Protein AF-A0A6H1R3S8-F1 (afdb_monomer)

Solvent-accessible surface area (backbone atoms only — not comparable to full-atom values): 4097 Å² total; per-residue (Å²): 133,81,71,77,84,73,52,68,69,41,72,42,91,80,44,63,80,97,79,51,51,41,27,37,26,66,71,57,98,60,29,35,31,39,31,44,51,87,48,52,91,79,31,67,74,49,75,41,44,49,69,60,50,51,51,50,55,48,38,56,76,71,51,73,77,68,124

Sequence (67 aa):
MTENNRLQWRKSSYSGGAQTCVEVARFDVDHGALRDSKLGDASPILVVGVGTFTNFVTAVKTGRFDG

pLDDT: mean 85.55, std 13.73, range [40.19, 97.5]

Nearest PDB structures (foldseek):
  8p26-assembly2_D  TM=4.816E-01  e=6.430E+00  Arabidopsis thaliana

Mean predicted aligned error: 5.98 Å

Radius of gyration: 13.21 Å; Cα contacts (8 Å, |Δi|>4): 80; chains: 1; bounding box: 29×30×38 Å

Foldseek 3Di:
DPPPPPWPWDWDPPPDDDPDTKIKTDPDDFWIWIWRVVCPPNTDIDIDGPVVVVVVVVCVVVCVPVD

Secondary structure (DSSP, 8-state):
---TTSS--EE-TT--SSS--EEEEE-SSSEEEEEETTSGGGS--EEEEHHHHHHHHHHHHTTTT--

Structure (mmCIF, N/CA/C/O backbone):
data_AF-A0A6H1R3S8-F1
#
_entry.id   AF-A0A6H1R3S8-F1
#
loop_
_atom_site.group_PDB
_atom_site.id
_atom_site.type_symbol
_atom_site.label_atom_id
_atom_site.label_alt_id
_atom_site.label_comp_id
_atom_site.label_asym_id
_atom_site.label_entity_id
_atom_site.label_seq_id
_atom_site.pdbx_PDB_ins_code
_atom_site.Cartn_x
_atom_site.Cartn_y
_atom_site.Cartn_z
_atom_site.occupancy
_atom_site.B_iso_or_equiv
_atom_site.auth_seq_id
_atom_site.auth_comp_id
_atom_site.auth_asym_id
_atom_site.auth_atom_id
_atom_site.pdbx_PDB_model_num
ATOM 1 N N . MET A 1 1 ? 18.827 -5.763 -9.091 1.00 40.19 1 MET A N 1
ATOM 2 C CA . MET A 1 1 ? 18.550 -4.316 -8.999 1.00 40.19 1 MET A CA 1
ATOM 3 C C . MET A 1 1 ? 17.145 -4.105 -9.518 1.00 40.19 1 MET A C 1
ATOM 5 O O . MET A 1 1 ? 16.918 -4.201 -10.714 1.00 40.19 1 MET A O 1
ATOM 9 N N . THR A 1 2 ? 16.198 -4.017 -8.591 1.00 45.12 2 THR A N 1
ATOM 10 C CA . THR A 1 2 ? 14.754 -3.952 -8.828 1.00 45.12 2 THR A CA 1
ATOM 11 C C . THR A 1 2 ? 14.433 -2.693 -9.625 1.00 45.12 2 THR A C 1
ATOM 13 O O . THR A 1 2 ? 14.767 -1.586 -9.212 1.00 45.12 2 THR A O 1
ATOM 16 N N . GLU A 1 3 ? 13.851 -2.875 -10.804 1.00 50.53 3 GLU A N 1
ATOM 17 C CA . GLU A 1 3 ? 13.550 -1.819 -11.765 1.00 50.53 3 GLU A CA 1
ATOM 18 C C . GLU A 1 3 ? 12.396 -0.957 -11.227 1.00 50.53 3 GLU A C 1
ATOM 20 O O . GLU A 1 3 ? 11.222 -1.168 -11.523 1.00 50.53 3 GLU A O 1
ATOM 25 N N . ASN A 1 4 ? 12.749 0.012 -10.382 1.00 53.28 4 ASN A N 1
ATOM 26 C CA . ASN A 1 4 ? 11.834 0.919 -9.689 1.00 53.28 4 ASN A CA 1
ATOM 27 C C . ASN A 1 4 ? 10.994 1.800 -10.647 1.00 53.28 4 ASN A C 1
ATOM 29 O O . ASN A 1 4 ? 10.028 2.440 -10.244 1.00 53.28 4 ASN A O 1
ATOM 33 N N . ASN A 1 5 ? 11.345 1.793 -11.937 1.00 56.94 5 ASN A N 1
ATOM 34 C CA . ASN A 1 5 ? 10.724 2.583 -12.998 1.00 56.94 5 ASN A CA 1
ATOM 35 C C . ASN A 1 5 ? 9.534 1.887 -13.699 1.00 56.94 5 ASN A C 1
ATOM 37 O O . ASN A 1 5 ? 8.902 2.484 -14.563 1.00 56.94 5 ASN A O 1
ATOM 41 N N . ARG A 1 6 ? 9.221 0.620 -13.374 1.00 68.31 6 ARG A N 1
ATOM 42 C CA . ARG A 1 6 ? 8.073 -0.103 -13.975 1.00 68.31 6 ARG A CA 1
ATOM 43 C C . ARG A 1 6 ? 6.802 -0.085 -13.131 1.00 68.31 6 ARG A C 1
ATOM 45 O O . ARG A 1 6 ? 5.734 -0.437 -13.630 1.00 68.31 6 ARG A O 1
ATOM 52 N N . LEU A 1 7 ? 6.901 0.296 -11.860 1.00 85.50 7 LEU A N 1
ATOM 53 C CA . LEU A 1 7 ? 5.746 0.358 -10.975 1.00 85.50 7 LEU A CA 1
ATOM 54 C C . LEU A 1 7 ? 4.932 1.614 -11.286 1.00 85.50 7 LEU A C 1
ATOM 56 O O . LEU A 1 7 ? 5.427 2.735 -11.201 1.00 85.50 7 LEU A O 1
ATOM 60 N N . GLN A 1 8 ? 3.664 1.420 -11.645 1.00 90.50 8 GLN A N 1
ATOM 61 C CA . GLN A 1 8 ? 2.731 2.522 -11.860 1.00 90.50 8 GLN A CA 1
ATOM 62 C C . GLN A 1 8 ? 2.250 3.051 -10.507 1.00 90.50 8 GLN A C 1
ATOM 64 O O . GLN A 1 8 ? 1.250 2.588 -9.953 1.00 90.50 8 GLN A O 1
ATOM 69 N N . TRP A 1 9 ? 3.010 3.998 -9.962 1.00 90.94 9 TRP A N 1
ATOM 70 C CA . TRP A 1 9 ? 2.682 4.675 -8.716 1.00 90.94 9 TRP A CA 1
A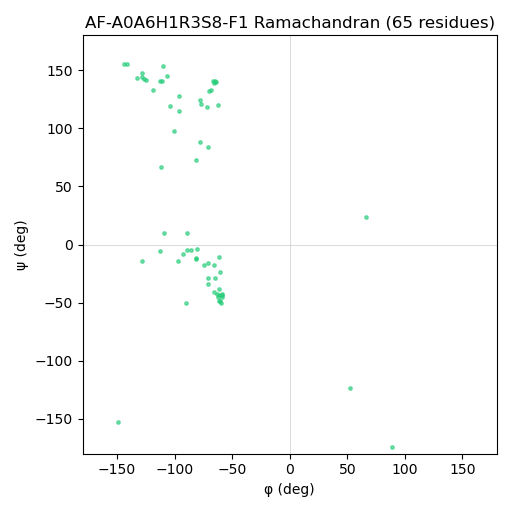TOM 71 C C . TRP A 1 9 ? 1.457 5.564 -8.884 1.00 90.94 9 TRP A C 1
ATOM 73 O O . TRP A 1 9 ? 1.356 6.364 -9.813 1.00 90.94 9 TRP A O 1
ATOM 83 N N . ARG A 1 10 ? 0.531 5.451 -7.935 1.00 91.12 10 ARG A N 1
ATOM 84 C CA . ARG A 1 10 ? -0.575 6.390 -7.772 1.00 91.12 10 ARG A CA 1
ATOM 85 C C . ARG A 1 10 ? -0.635 6.870 -6.336 1.00 91.12 10 ARG A C 1
ATOM 87 O O . ARG A 1 10 ? -0.424 6.101 -5.395 1.00 91.12 10 ARG A O 1
ATOM 94 N N . LYS A 1 11 ? -0.992 8.136 -6.160 1.00 88.56 11 LYS A N 1
ATOM 95 C CA . LYS A 1 11 ? -1.238 8.696 -4.835 1.00 88.56 11 LYS A CA 1
ATOM 96 C C . LYS A 1 11 ? -2.472 8.046 -4.208 1.00 88.56 11 LYS A C 1
ATOM 98 O O . LYS A 1 11 ? -3.461 7.775 -4.895 1.00 88.56 11 LYS A O 1
ATOM 103 N N . SER A 1 12 ? -2.418 7.777 -2.908 1.00 83.06 12 SER A N 1
ATOM 104 C CA . SER A 1 12 ? -3.595 7.332 -2.163 1.00 83.06 12 SER A CA 1
ATOM 105 C C . SER A 1 12 ? -4.659 8.433 -2.138 1.00 83.06 12 SER A C 1
ATOM 107 O O . SER A 1 12 ? -4.341 9.602 -1.932 1.00 83.06 12 SER A O 1
ATOM 109 N N . SER A 1 13 ? -5.936 8.070 -2.274 1.00 80.94 13 SER A N 1
ATOM 110 C CA . SER A 1 13 ? -7.059 9.010 -2.118 1.00 80.94 13 SER A CA 1
ATOM 111 C C . SER A 1 13 ? -7.195 9.543 -0.688 1.00 80.94 13 SER A C 1
ATOM 113 O O . SER A 1 13 ? -7.839 10.562 -0.471 1.00 80.94 13 SER A O 1
ATOM 115 N N . TYR A 1 14 ? -6.578 8.865 0.283 1.00 76.12 14 TYR A N 1
ATOM 116 C CA . TYR A 1 14 ? -6.517 9.293 1.682 1.00 76.12 14 TYR A CA 1
ATOM 117 C C . TYR A 1 14 ? -5.358 10.261 1.960 1.00 76.12 14 TYR A C 1
ATOM 119 O O . TYR A 1 14 ? -5.243 10.784 3.067 1.00 76.12 14 TYR A O 1
ATOM 127 N N . SER A 1 15 ? -4.504 10.526 0.965 1.00 75.00 15 SER A N 1
ATOM 128 C CA . SER A 1 15 ? -3.449 11.534 1.054 1.00 75.00 15 SER A CA 1
ATOM 129 C C . SER A 1 15 ? -4.002 12.932 0.787 1.00 75.00 15 SER A C 1
ATOM 131 O O . SER A 1 15 ? -3.767 13.516 -0.270 1.00 75.00 15 SER A O 1
ATOM 133 N N . GLY A 1 16 ? -4.755 13.448 1.761 1.00 64.81 16 GLY A N 1
ATOM 134 C CA . GLY A 1 16 ? -5.256 14.822 1.810 1.00 64.81 16 GLY A CA 1
ATOM 135 C C . GLY A 1 16 ? -4.585 15.635 2.922 1.00 64.81 16 GLY A C 1
ATOM 136 O O . GLY A 1 16 ? -4.356 15.130 4.018 1.00 64.81 16 GLY A O 1
ATOM 137 N N . GLY A 1 17 ? -4.275 16.905 2.644 1.00 67.00 17 GLY A N 1
ATOM 138 C CA . GLY A 1 17 ? -3.548 17.794 3.559 1.00 67.00 17 GLY A CA 1
ATOM 139 C C . GLY A 1 17 ? -2.021 17.718 3.409 1.00 67.00 17 GLY A C 1
ATOM 140 O O . GLY A 1 17 ? -1.498 17.079 2.500 1.00 67.00 17 GLY A O 1
ATOM 141 N N . ALA A 1 18 ? -1.284 18.407 4.284 1.00 63.25 18 ALA A N 1
ATOM 142 C CA . ALA A 1 18 ? 0.158 18.619 4.110 1.00 63.25 18 ALA A CA 1
ATOM 143 C C . ALA A 1 18 ? 1.060 17.442 4.545 1.00 63.25 18 ALA A C 1
ATOM 145 O O . ALA A 1 18 ? 2.258 17.483 4.275 1.00 63.25 18 ALA A O 1
ATOM 146 N N . GLN A 1 19 ? 0.545 16.419 5.247 1.00 63.78 19 GLN A N 1
ATOM 147 C CA . GLN A 1 19 ? 1.419 15.524 6.027 1.00 63.78 19 GLN A CA 1
ATOM 148 C C . GLN A 1 19 ? 1.268 14.009 5.809 1.00 63.78 19 GLN A C 1
ATOM 150 O O . GLN A 1 19 ? 2.194 13.287 6.175 1.00 63.78 19 GLN A O 1
ATOM 155 N N . THR A 1 20 ? 0.207 13.508 5.173 1.00 64.94 20 THR A N 1
ATOM 156 C CA . THR A 1 20 ? -0.082 12.061 5.053 1.00 64.94 20 THR A CA 1
ATOM 157 C C . THR A 1 20 ? 0.059 11.558 3.612 1.00 64.94 20 THR A C 1
ATOM 159 O O . THR A 1 20 ? -0.902 11.184 2.944 1.00 64.94 20 THR A O 1
ATOM 162 N N . CYS A 1 21 ? 1.283 11.566 3.096 1.00 85.19 21 CYS A N 1
ATOM 163 C CA . CYS A 1 21 ? 1.584 11.359 1.681 1.00 85.19 21 CYS A CA 1
ATOM 164 C C . CYS A 1 21 ? 2.060 9.924 1.388 1.00 85.19 21 CYS A C 1
ATOM 166 O O . CYS A 1 21 ? 3.233 9.614 1.558 1.00 85.19 21 CYS A O 1
ATOM 168 N N . VAL A 1 22 ? 1.160 9.052 0.924 1.00 89.31 22 VAL A N 1
ATOM 169 C CA . VAL A 1 22 ? 1.475 7.658 0.567 1.00 89.31 22 VAL A CA 1
ATOM 170 C C . VAL A 1 22 ? 1.187 7.428 -0.913 1.00 89.31 22 VAL A C 1
ATOM 172 O O . VAL A 1 22 ? 0.112 7.774 -1.413 1.00 89.31 22 VAL A O 1
ATOM 175 N N . GLU A 1 23 ? 2.133 6.800 -1.602 1.00 92.31 23 GLU A N 1
ATOM 176 C CA . GLU A 1 23 ? 1.942 6.248 -2.941 1.00 92.31 23 GLU A CA 1
ATOM 177 C C . GLU A 1 23 ? 1.857 4.731 -2.888 1.00 92.31 23 GLU A C 1
ATOM 179 O O .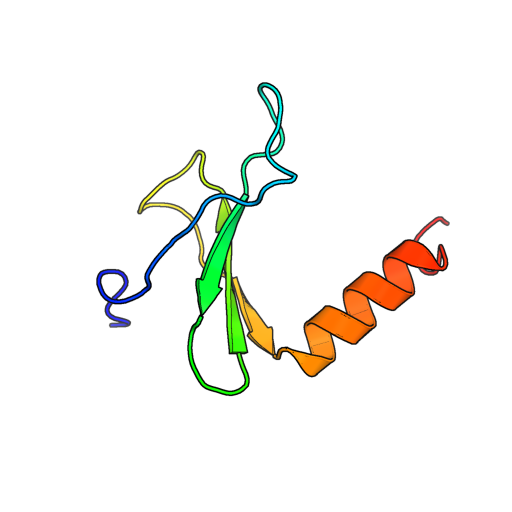 GLU A 1 23 ? 2.519 4.075 -2.081 1.00 92.31 23 GLU A O 1
ATOM 184 N N . VAL A 1 24 ? 1.024 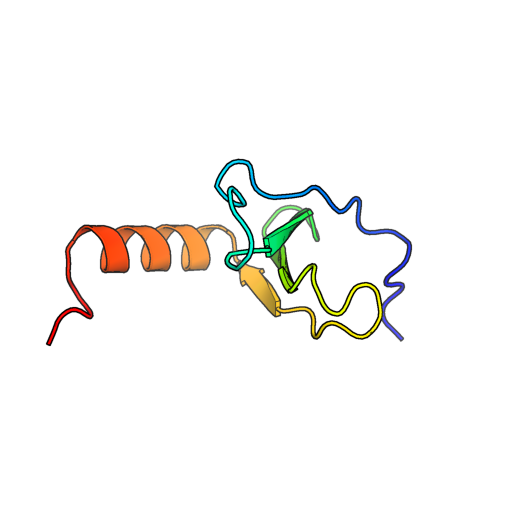4.183 -3.766 1.00 92.12 24 VAL A N 1
ATOM 185 C CA . VAL A 1 24 ? 0.811 2.747 -3.899 1.00 92.12 24 VAL A CA 1
ATOM 186 C C . VAL A 1 24 ? 0.969 2.320 -5.349 1.00 92.12 24 VAL A C 1
ATOM 188 O O . VAL A 1 24 ? 0.613 3.065 -6.264 1.00 92.12 24 VAL A O 1
ATOM 191 N N . ALA A 1 25 ? 1.464 1.108 -5.557 1.00 93.00 25 ALA A N 1
ATOM 192 C CA . ALA A 1 25 ? 1.541 0.475 -6.866 1.00 93.00 25 ALA A CA 1
ATOM 193 C C . ALA A 1 25 ? 1.220 -1.018 -6.754 1.00 93.00 25 ALA A C 1
ATOM 195 O O . ALA A 1 25 ? 1.391 -1.634 -5.700 1.00 93.00 25 ALA A O 1
ATOM 196 N N 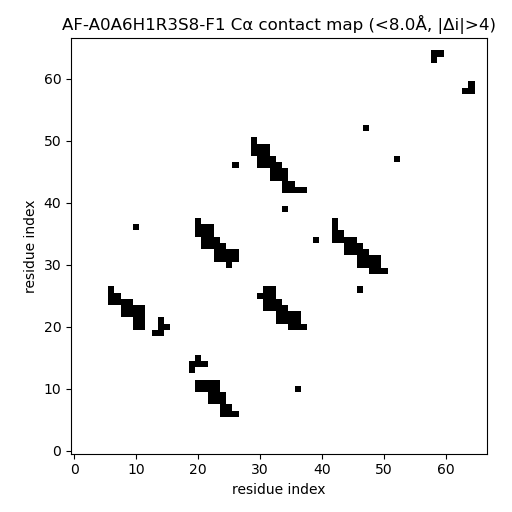. ARG A 1 26 ? 0.766 -1.614 -7.857 1.00 92.25 26 ARG A N 1
ATOM 197 C CA . ARG A 1 26 ? 0.684 -3.072 -7.979 1.00 92.25 26 ARG A CA 1
ATOM 198 C C . ARG A 1 26 ? 2.083 -3.608 -8.274 1.00 92.25 26 ARG A C 1
ATOM 200 O O . ARG A 1 26 ? 2.688 -3.159 -9.243 1.00 92.25 26 ARG A O 1
ATOM 207 N N . PHE A 1 27 ? 2.577 -4.530 -7.449 1.00 91.81 27 PHE A N 1
ATOM 208 C CA . PHE A 1 27 ? 3.896 -5.136 -7.640 1.00 91.81 27 PHE A CA 1
ATOM 209 C C . PHE A 1 27 ? 3.794 -6.399 -8.502 1.00 91.81 27 PHE A C 1
ATOM 211 O O . PHE A 1 27 ? 4.462 -6.503 -9.525 1.00 91.81 27 PHE A O 1
ATOM 218 N N . ASP A 1 28 ? 2.881 -7.303 -8.144 1.00 92.25 28 ASP A N 1
ATOM 219 C CA . ASP A 1 28 ? 2.521 -8.480 -8.938 1.00 92.25 28 ASP A CA 1
ATOM 220 C C . ASP A 1 28 ? 1.040 -8.869 -8.711 1.00 92.25 28 ASP A C 1
ATOM 222 O O . ASP A 1 28 ? 0.188 -8.002 -8.477 1.00 92.25 28 ASP A O 1
ATOM 226 N N . VAL A 1 29 ? 0.682 -10.147 -8.880 1.00 90.69 29 VAL A N 1
ATOM 227 C CA . VAL A 1 29 ? -0.688 -10.632 -8.662 1.00 90.69 29 VAL A CA 1
ATOM 228 C C . VAL A 1 29 ? -1.083 -10.659 -7.184 1.00 90.69 29 VAL A C 1
ATOM 230 O O . VAL A 1 29 ? -2.227 -10.326 -6.878 1.00 90.69 29 VAL A O 1
ATOM 233 N N . ASP A 1 30 ? -0.136 -10.946 -6.294 1.00 95.44 30 ASP A N 1
ATOM 234 C CA . ASP A 1 30 ? -0.371 -11.196 -4.873 1.00 95.44 30 ASP A CA 1
ATOM 235 C C . ASP A 1 30 ? 0.227 -10.113 -3.967 1.00 95.44 30 ASP A C 1
ATOM 237 O O . ASP A 1 30 ? -0.025 -10.123 -2.761 1.00 95.44 30 ASP A O 1
ATOM 241 N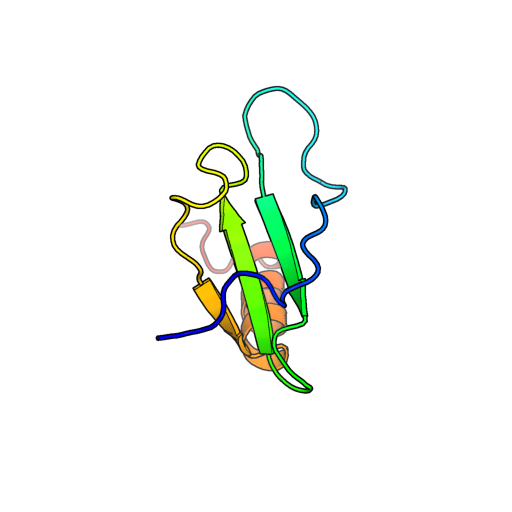 N . HIS A 1 31 ? 0.974 -9.151 -4.522 1.00 95.81 31 HIS A N 1
ATOM 242 C CA . HIS A 1 31 ? 1.674 -8.115 -3.766 1.00 95.81 31 HIS A CA 1
ATOM 243 C C . HIS A 1 31 ? 1.370 -6.684 -4.229 1.00 95.81 31 HIS A C 1
ATOM 245 O O . HIS A 1 31 ? 1.288 -6.364 -5.421 1.00 95.81 31 HIS A O 1
ATOM 251 N N . GLY A 1 32 ? 1.279 -5.786 -3.247 1.00 94.25 32 GLY A N 1
ATOM 252 C CA . GLY A 1 32 ? 1.267 -4.337 -3.425 1.00 94.25 32 GLY A CA 1
ATOM 253 C C . GLY A 1 32 ? 2.555 -3.705 -2.905 1.00 94.25 32 GLY A C 1
ATOM 254 O O . GLY A 1 32 ? 3.198 -4.236 -2.003 1.00 94.25 32 GLY A O 1
ATOM 255 N N . ALA A 1 33 ? 2.919 -2.556 -3.464 1.00 94.25 33 ALA A N 1
ATOM 256 C CA . ALA A 1 33 ? 4.046 -1.748 -3.019 1.00 94.25 33 ALA A CA 1
ATOM 257 C C . ALA A 1 33 ? 3.550 -0.424 -2.426 1.00 94.25 33 ALA A C 1
ATOM 259 O O . ALA A 1 33 ? 2.613 0.178 -2.957 1.00 94.25 33 ALA A O 1
ATOM 260 N N . LEU A 1 34 ? 4.184 0.027 -1.343 1.00 92.81 34 LEU A N 1
ATOM 261 C CA . LEU A 1 34 ? 3.926 1.306 -0.684 1.00 92.81 34 LEU A CA 1
ATOM 262 C C . LEU A 1 34 ? 5.225 2.103 -0.575 1.00 92.81 34 LEU A C 1
ATOM 264 O O . LEU A 1 34 ? 6.275 1.530 -0.276 1.00 92.81 34 LEU A O 1
ATOM 268 N N . ARG A 1 35 ? 5.143 3.421 -0.768 1.00 92.81 35 ARG A N 1
ATOM 269 C CA . ARG A 1 35 ? 6.251 4.346 -0.498 1.00 92.81 35 ARG A CA 1
ATOM 270 C C . ARG A 1 35 ? 5.753 5.683 0.054 1.00 92.81 35 ARG A C 1
ATOM 272 O O . ARG A 1 35 ? 4.611 6.079 -0.195 1.00 92.81 35 ARG A O 1
ATOM 279 N N . ASP A 1 36 ? 6.614 6.383 0.788 1.00 89.75 36 ASP A N 1
ATOM 280 C CA . ASP A 1 36 ? 6.386 7.779 1.181 1.00 89.75 36 ASP A CA 1
ATOM 281 C C . ASP A 1 36 ? 6.550 8.678 -0.047 1.00 89.75 36 ASP A C 1
ATOM 283 O O . ASP A 1 36 ? 7.631 8.744 -0.640 1.00 89.75 36 ASP A O 1
ATOM 287 N N . SER A 1 37 ? 5.485 9.383 -0.424 1.00 86.50 37 SER A N 1
ATOM 288 C CA . SER A 1 37 ? 5.513 10.241 -1.607 1.00 86.50 37 SER A CA 1
ATOM 289 C C . SER A 1 37 ? 6.378 11.493 -1.418 1.00 86.50 37 SER A C 1
ATOM 291 O O . SER A 1 37 ? 6.697 12.152 -2.402 1.00 86.50 37 SER A O 1
ATOM 293 N N . LYS A 1 38 ? 6.747 11.861 -0.184 1.00 85.44 38 LYS A N 1
ATOM 294 C CA . LYS A 1 38 ? 7.609 13.022 0.103 1.00 85.44 38 LYS A CA 1
ATOM 295 C C . LYS A 1 38 ? 9.055 12.786 -0.323 1.00 85.44 38 LYS A C 1
ATOM 297 O O . LYS A 1 38 ? 9.750 13.739 -0.655 1.00 85.44 38 LYS A O 1
ATOM 302 N N . LEU A 1 39 ? 9.497 11.528 -0.314 1.00 87.38 39 LEU A N 1
ATOM 303 C CA . LEU A 1 39 ? 10.859 11.142 -0.686 1.00 87.38 39 LEU A CA 1
ATOM 304 C C . LEU A 1 39 ? 10.984 10.762 -2.170 1.00 87.38 39 LEU A C 1
ATOM 306 O O . LEU A 1 39 ? 12.099 10.578 -2.654 1.00 87.38 39 LEU A O 1
ATOM 310 N N . GLY A 1 40 ?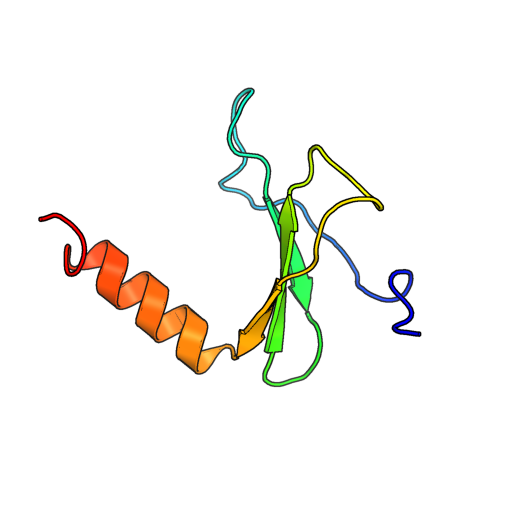 9.864 10.652 -2.896 1.00 85.50 40 GLY A N 1
ATOM 311 C CA . GLY A 1 40 ? 9.848 10.309 -4.318 1.00 85.50 40 GLY A CA 1
ATOM 312 C C . GLY A 1 40 ? 10.653 9.040 -4.606 1.00 85.50 40 GLY A C 1
ATOM 313 O O . GLY A 1 40 ? 10.414 7.989 -4.012 1.00 85.50 40 GLY A O 1
ATOM 314 N N . ASP A 1 41 ? 11.642 9.139 -5.488 1.00 86.69 41 ASP A N 1
ATOM 315 C CA . ASP A 1 41 ? 12.477 7.997 -5.883 1.00 86.69 41 ASP A CA 1
ATOM 316 C C . ASP A 1 41 ? 13.497 7.572 -4.821 1.00 86.69 41 ASP A C 1
ATOM 318 O O . ASP A 1 41 ? 13.971 6.438 -4.851 1.00 86.69 41 ASP A O 1
ATOM 322 N N . ALA A 1 42 ? 13.792 8.440 -3.848 1.00 88.00 42 ALA A N 1
ATOM 323 C CA . ALA A 1 42 ? 14.608 8.094 -2.685 1.00 88.00 42 ALA A CA 1
ATOM 324 C C . ALA A 1 42 ? 13.803 7.358 -1.599 1.00 88.00 42 ALA A C 1
ATOM 326 O O . ALA A 1 42 ? 14.359 6.954 -0.577 1.00 88.00 42 ALA A O 1
ATOM 327 N N . SER A 1 43 ? 12.491 7.205 -1.792 1.00 89.75 43 SER A N 1
ATOM 328 C CA . SER A 1 43 ? 11.614 6.577 -0.815 1.00 89.75 43 SER A CA 1
ATOM 329 C C . SER A 1 43 ? 11.877 5.073 -0.707 1.00 89.75 43 SER A C 1
ATOM 331 O O . SER A 1 43 ? 11.930 4.389 -1.736 1.00 89.75 43 SER A O 1
ATOM 333 N N . PRO A 1 44 ? 12.009 4.519 0.512 1.00 90.94 44 PRO A N 1
ATOM 334 C CA . PRO A 1 44 ? 12.053 3.077 0.685 1.00 90.94 44 PRO A CA 1
ATOM 335 C C . PRO A 1 44 ? 10.722 2.462 0.247 1.00 90.94 44 PRO A C 1
ATOM 337 O O . PRO A 1 44 ? 9.645 2.990 0.531 1.00 90.94 44 PRO A O 1
ATOM 340 N N . ILE A 1 45 ? 10.804 1.321 -0.436 1.00 93.1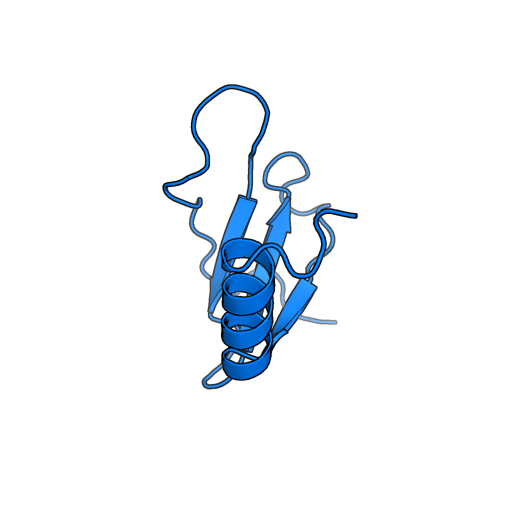9 45 ILE A N 1
ATOM 341 C CA . ILE A 1 45 ? 9.630 0.619 -0.954 1.00 93.19 45 ILE A CA 1
ATOM 342 C C . ILE A 1 45 ? 9.345 -0.586 -0.085 1.00 93.19 45 ILE A C 1
ATOM 344 O O . ILE A 1 45 ? 10.155 -1.508 0.009 1.00 93.19 45 ILE A O 1
ATOM 348 N N . LEU A 1 46 ? 8.159 -0.584 0.511 1.00 94.12 46 LEU A N 1
ATOM 349 C CA . LEU A 1 46 ? 7.642 -1.722 1.245 1.00 94.12 46 LEU A CA 1
ATOM 350 C C . LEU A 1 46 ? 6.734 -2.539 0.324 1.00 94.12 46 LEU A C 1
ATOM 352 O O . LEU A 1 46 ? 5.682 -2.059 -0.094 1.00 94.12 46 LEU A O 1
ATOM 356 N N . VAL A 1 47 ? 7.133 -3.774 0.024 1.00 95.56 47 VAL A N 1
ATOM 357 C CA . VAL A 1 47 ? 6.304 -4.739 -0.713 1.00 95.56 47 VAL A CA 1
ATOM 358 C C . VAL A 1 47 ? 5.603 -5.647 0.290 1.00 95.56 47 VAL A C 1
ATOM 360 O O . VAL A 1 47 ? 6.246 -6.230 1.161 1.00 95.56 47 VAL A O 1
ATOM 363 N N . VAL A 1 48 ? 4.283 -5.761 0.178 1.00 95.88 48 VAL A N 1
ATOM 364 C CA . VAL A 1 48 ? 3.444 -6.544 1.092 1.00 95.88 48 VAL A CA 1
ATOM 365 C C . VAL A 1 48 ? 2.476 -7.420 0.315 1.00 95.88 48 VAL A C 1
ATOM 367 O O . VAL A 1 48 ? 1.931 -7.005 -0.706 1.00 95.88 48 VAL A O 1
ATOM 370 N N . GLY A 1 49 ? 2.225 -8.625 0.824 1.00 96.69 49 GLY A N 1
ATOM 371 C CA . GLY A 1 49 ? 1.178 -9.490 0.289 1.00 96.69 49 GLY A CA 1
ATOM 372 C C . GLY A 1 49 ? -0.205 -8.882 0.524 1.00 96.69 49 GLY A C 1
ATOM 373 O O . GLY A 1 49 ? -0.481 -8.363 1.608 1.00 96.69 49 GLY A O 1
ATOM 374 N N . VAL A 1 50 ? -1.093 -8.970 -0.465 1.00 92.31 50 VAL A N 1
ATOM 375 C CA . VAL A 1 50 ? -2.453 -8.411 -0.415 1.00 92.31 50 VAL A CA 1
ATOM 376 C C . VAL A 1 50 ? -3.244 -8.994 0.759 1.00 92.31 50 VAL A C 1
ATOM 378 O O . VAL A 1 50 ? -3.883 -8.246 1.496 1.00 92.31 50 VAL A O 1
ATOM 381 N N . GLY A 1 51 ? -3.157 -10.308 0.996 1.00 95.06 51 GLY A N 1
ATOM 382 C CA . GLY A 1 51 ? -3.816 -10.956 2.138 1.00 95.06 51 GLY A CA 1
ATOM 383 C C . GLY A 1 51 ? -3.295 -10.450 3.488 1.00 95.06 51 GLY A C 1
ATOM 384 O O . GLY A 1 51 ? -4.078 -10.089 4.367 1.00 95.06 51 GLY A O 1
ATOM 385 N N . THR A 1 52 ? -1.972 -10.337 3.632 1.00 95.62 52 THR A N 1
ATOM 386 C CA . THR A 1 52 ? -1.333 -9.791 4.840 1.00 95.62 52 THR A CA 1
ATOM 387 C C . THR A 1 52 ? -1.745 -8.342 5.083 1.00 95.62 52 THR A C 1
ATOM 389 O O . THR A 1 52 ? -2.076 -7.979 6.210 1.00 95.62 52 THR A O 1
ATOM 392 N N . PHE A 1 53 ? -1.782 -7.520 4.033 1.00 92.75 53 PHE A N 1
ATOM 393 C CA . PHE A 1 53 ? -2.189 -6.123 4.138 1.00 92.75 53 PHE A CA 1
ATOM 394 C C . PHE A 1 53 ? -3.669 -5.980 4.520 1.00 92.75 53 PHE A C 1
ATOM 396 O O . PHE A 1 53 ? -3.999 -5.182 5.395 1.00 92.75 53 PHE A O 1
ATOM 403 N N . THR A 1 54 ? -4.556 -6.802 3.955 1.00 94.19 54 THR A N 1
ATOM 404 C CA . THR A 1 54 ? -5.972 -6.863 4.357 1.00 94.19 54 THR A CA 1
ATOM 405 C C . THR A 1 54 ? -6.129 -7.217 5.836 1.00 94.19 54 THR A C 1
ATOM 407 O O . THR A 1 54 ? -6.884 -6.554 6.554 1.00 94.19 54 THR A O 1
ATOM 410 N N . ASN A 1 55 ? -5.391 -8.219 6.320 1.00 96.69 55 ASN A N 1
ATOM 411 C CA . ASN A 1 55 ? -5.416 -8.611 7.730 1.00 96.69 55 ASN A CA 1
ATOM 412 C C . ASN A 1 55 ? -4.899 -7.490 8.637 1.00 96.69 55 ASN A C 1
ATOM 414 O O . ASN A 1 55 ? -5.509 -7.200 9.664 1.00 96.69 55 ASN A O 1
ATOM 418 N N . PHE A 1 56 ? -3.817 -6.821 8.235 1.00 93.94 56 PHE A N 1
ATOM 419 C CA . PHE A 1 56 ? -3.280 -5.668 8.950 1.00 93.94 56 PHE A CA 1
ATOM 420 C C . PHE A 1 56 ? -4.307 -4.531 9.054 1.00 93.94 56 PHE A C 1
ATOM 422 O O . PHE A 1 56 ? -4.590 -4.062 10.153 1.00 93.94 56 PHE A O 1
ATOM 429 N N . VAL A 1 57 ? -4.924 -4.127 7.938 1.00 92.94 57 VAL A N 1
ATOM 430 C CA . VAL A 1 57 ? -5.948 -3.069 7.931 1.00 92.94 57 VAL A CA 1
ATOM 431 C C . VAL A 1 57 ? -7.154 -3.458 8.786 1.00 92.94 57 VAL A C 1
ATOM 433 O O . VAL A 1 57 ? -7.704 -2.614 9.491 1.00 92.94 57 VAL A O 1
ATOM 436 N N . THR A 1 58 ? -7.559 -4.729 8.753 1.00 96.94 58 THR A N 1
ATOM 437 C CA . THR A 1 58 ? -8.640 -5.242 9.606 1.00 96.94 58 THR A CA 1
ATOM 438 C C . THR A 1 58 ? -8.274 -5.106 11.081 1.00 96.94 58 THR A C 1
ATOM 440 O O . THR A 1 58 ? -9.047 -4.531 11.838 1.00 96.94 58 THR A O 1
ATOM 443 N N . ALA A 1 59 ? -7.072 -5.540 11.470 1.00 96.94 59 ALA A N 1
ATOM 444 C CA . ALA A 1 59 ? -6.574 -5.424 12.837 1.00 96.94 59 ALA A CA 1
ATOM 445 C C . ALA A 1 59 ? -6.524 -3.968 13.334 1.00 96.94 59 ALA A C 1
ATOM 447 O O . ALA A 1 59 ? -6.942 -3.700 14.459 1.00 96.94 59 ALA A O 1
ATOM 448 N N . VAL A 1 60 ? -6.072 -3.029 12.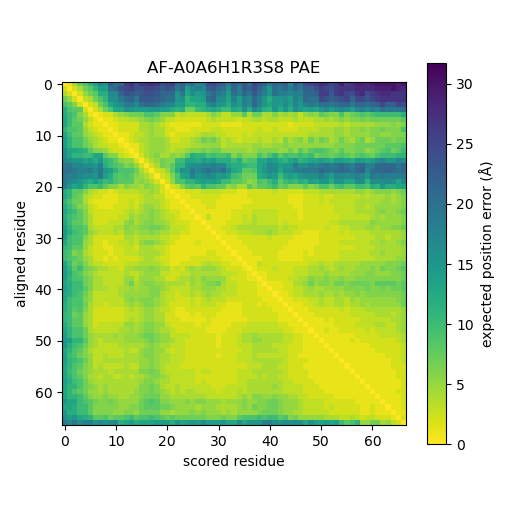494 1.00 95.25 60 VAL A N 1
ATOM 449 C CA . VAL A 1 60 ? -6.096 -1.588 12.805 1.00 95.25 60 VAL A CA 1
ATOM 450 C C . VAL A 1 60 ? -7.530 -1.109 13.040 1.00 95.25 60 VAL A C 1
ATOM 452 O O . VAL A 1 60 ? -7.809 -0.471 14.046 1.00 95.25 60 VAL A O 1
ATOM 455 N N . LYS A 1 61 ? -8.469 -1.450 12.149 1.00 94.56 61 LYS A N 1
ATOM 456 C CA . LYS A 1 61 ? -9.875 -1.023 12.268 1.00 94.56 61 LYS A CA 1
ATOM 457 C C . LYS A 1 61 ? -10.587 -1.589 13.495 1.00 94.56 61 LYS A C 1
ATOM 459 O O . LYS A 1 61 ? -11.521 -0.965 13.983 1.00 94.56 61 LYS A O 1
ATOM 464 N N . THR A 1 62 ? -10.183 -2.766 13.964 1.00 97.50 62 THR A N 1
ATOM 465 C CA . THR A 1 62 ? -10.745 -3.398 15.165 1.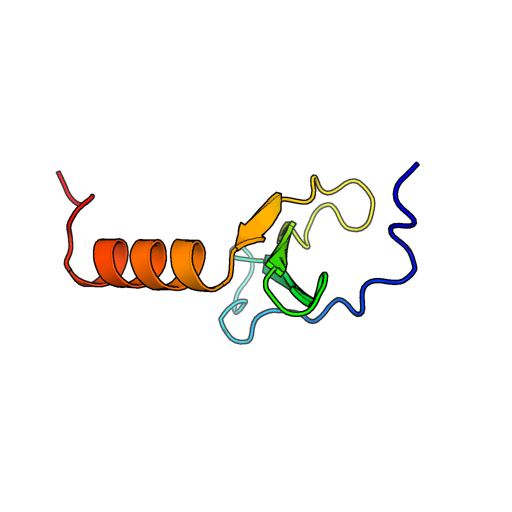00 97.50 62 THR A CA 1
ATOM 466 C C . THR A 1 62 ? -10.023 -2.985 16.449 1.00 97.50 62 THR A C 1
ATOM 468 O O . THR A 1 62 ? -10.230 -3.623 17.475 1.00 97.50 62 THR A O 1
ATOM 471 N N . GLY A 1 63 ? -9.131 -1.991 16.394 1.00 95.75 63 GLY A N 1
ATOM 472 C CA . GLY A 1 63 ? -8.400 -1.485 17.556 1.00 95.75 63 GLY A CA 1
ATOM 473 C C . GLY A 1 63 ? -7.416 -2.480 18.169 1.00 95.75 63 GLY A C 1
ATOM 474 O O . GLY A 1 63 ? -7.064 -2.381 19.341 1.00 95.75 63 GLY A O 1
ATOM 475 N N . ARG A 1 64 ? -6.938 -3.470 17.396 1.00 96.25 64 ARG A N 1
ATOM 476 C CA . ARG A 1 64 ? -6.007 -4.496 17.906 1.00 96.25 64 ARG A CA 1
ATOM 477 C C . ARG A 1 64 ? -4.694 -3.896 18.425 1.00 96.25 64 ARG A C 1
ATOM 479 O O . ARG A 1 64 ? -4.006 -4.544 19.209 1.00 96.25 64 ARG A O 1
ATOM 486 N N . PHE A 1 65 ? -4.333 -2.708 17.951 1.00 93.31 65 PHE A N 1
ATOM 487 C CA . PHE A 1 65 ? -3.069 -2.044 18.258 1.00 93.31 65 PHE A CA 1
ATOM 488 C C . PHE A 1 65 ? -3.232 -0.811 19.160 1.00 93.31 65 PHE A C 1
ATOM 490 O O . PHE A 1 65 ? -2.264 -0.074 19.318 1.00 93.31 65 PHE A O 1
ATOM 497 N N . ASP A 1 66 ? -4.417 -0.582 19.736 1.00 91.94 66 ASP A N 1
ATOM 498 C CA . ASP A 1 66 ? -4.744 0.705 20.370 1.00 91.94 66 ASP A CA 1
ATOM 499 C C . ASP A 1 66 ? -4.203 0.879 21.799 1.00 91.94 66 ASP A C 1
ATOM 501 O O . ASP A 1 66 ? -4.137 2.017 22.253 1.00 91.94 66 ASP A O 1
ATOM 505 N N . GLY A 1 67 ? -3.725 -0.191 22.452 1.00 70.12 67 GLY A N 1
ATOM 506 C CA . GLY A 1 67 ? -3.045 -0.119 23.757 1.00 70.12 67 GLY A CA 1
ATOM 507 C C . GLY A 1 67 ? -3.966 0.114 24.948 1.00 70.12 67 GLY A C 1
ATOM 508 O O . GLY A 1 67 ? -4.640 1.161 25.005 1.00 70.12 67 GLY A O 1
#